Protein AF-A0A8X6GH70-F1 (afdb_monomer_lite)

pLDDT: mean 96.27, std 3.83, range [62.94, 98.44]

Foldseek 3Di:
DAQQQFHDDVLDTGGDPCNVVLLVLCVVVPHADEAAEAADPVVQVSCCVPPVVSCVVRHPYYHYNVQLVVCCVPVVASAEPVVVCVVDPDDDQAEAEDCPQVRHYDPPRLYYDHFNGDPDDDNPDCRSVVVSVSVVVSVVVVVD

InterPro domains:
  IPR004274 FCP1 homology domain [PF03031] (11-134)
  IPR023214 HAD superfamily [G3DSA:3.40.50.1000] (1-142)

Radius of gyration: 14.73 Å; chains: 1; bounding box: 40×28×45 Å

Structure (mmCIF, N/CA/C/O backbone):
data_AF-A0A8X6GH70-F1
#
_entry.id   AF-A0A8X6GH70-F1
#
loop_
_atom_site.group_PDB
_atom_site.id
_atom_site.type_symbol
_atom_site.label_atom_id
_atom_site.label_alt_id
_atom_site.label_comp_id
_atom_site.label_asym_id
_atom_site.label_entity_id
_atom_site.label_seq_id
_atom_site.pdbx_PDB_ins_code
_atom_site.Cartn_x
_atom_site.Cartn_y
_atom_site.Cartn_z
_atom_site.occupancy
_atom_site.B_iso_or_equiv
_atom_site.auth_seq_id
_atom_site.auth_comp_id
_atom_site.auth_asym_id
_atom_site.auth_atom_id
_atom_site.pdbx_PDB_model_num
ATOM 1 N N . MET A 1 1 ? 1.683 0.408 -4.192 1.00 95.81 1 MET A N 1
ATOM 2 C CA . MET A 1 1 ? 2.582 -0.711 -4.574 1.00 95.81 1 MET A CA 1
ATOM 3 C C . MET A 1 1 ? 3.788 -0.119 -5.263 1.00 95.81 1 MET A C 1
ATOM 5 O O . MET A 1 1 ? 4.838 -0.058 -4.636 1.00 95.81 1 MET A O 1
ATOM 9 N N . ASP A 1 2 ? 3.602 0.371 -6.489 1.00 96.31 2 ASP A N 1
ATOM 10 C CA . ASP A 1 2 ? 4.580 1.216 -7.174 1.00 96.31 2 ASP A CA 1
ATOM 11 C C . ASP A 1 2 ? 4.886 2.446 -6.323 1.00 96.31 2 ASP A C 1
ATOM 13 O O . ASP A 1 2 ? 4.005 2.899 -5.594 1.00 96.31 2 ASP A O 1
ATOM 17 N N . GLU A 1 3 ? 6.134 2.905 -6.375 1.00 97.81 3 GLU A N 1
ATOM 18 C CA . GLU A 1 3 ? 6.713 4.061 -5.674 1.00 97.81 3 GLU A CA 1
ATOM 19 C C . GLU A 1 3 ? 6.688 3.967 -4.132 1.00 97.81 3 GLU A C 1
ATOM 21 O O . GLU A 1 3 ? 7.534 4.553 -3.460 1.00 97.81 3 GLU A O 1
ATOM 26 N N . THR A 1 4 ? 5.838 3.123 -3.550 1.00 98.12 4 THR A N 1
ATOM 27 C CA . THR A 1 4 ? 5.820 2.799 -2.120 1.00 98.12 4 THR A CA 1
ATOM 28 C C . THR A 1 4 ? 6.764 1.633 -1.785 1.00 98.12 4 THR A C 1
ATOM 30 O O . THR A 1 4 ? 7.691 1.794 -0.989 1.00 98.12 4 THR A O 1
ATOM 33 N N . LEU A 1 5 ? 6.540 0.458 -2.392 1.00 97.94 5 LEU A N 1
ATOM 34 C CA . LEU A 1 5 ? 7.250 -0.804 -2.109 1.00 97.94 5 LEU A CA 1
ATOM 35 C C . LEU A 1 5 ? 8.375 -1.099 -3.106 1.00 97.94 5 LEU A C 1
ATOM 37 O O . LEU A 1 5 ? 9.174 -2.004 -2.881 1.00 97.94 5 LEU A O 1
ATOM 41 N N . GLY A 1 6 ? 8.426 -0.370 -4.214 1.00 97.88 6 GLY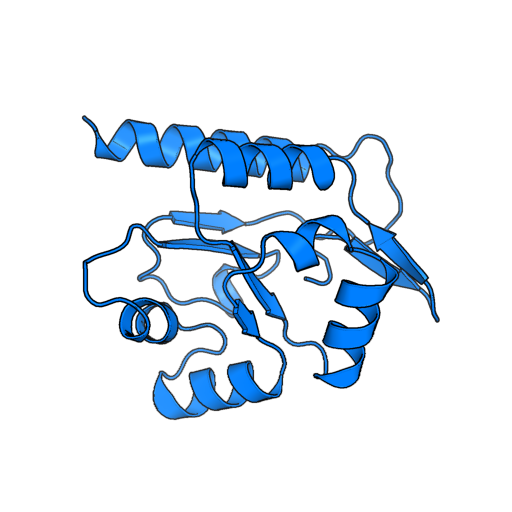 A N 1
ATOM 42 C CA . GLY A 1 6 ? 9.366 -0.591 -5.304 1.00 97.88 6 GLY A CA 1
ATOM 43 C C . GLY A 1 6 ? 8.915 0.123 -6.573 1.00 97.88 6 GLY A C 1
ATOM 44 O O . GLY A 1 6 ? 7.916 0.835 -6.556 1.00 97.88 6 GLY A O 1
ATOM 45 N N . PHE A 1 7 ? 9.625 -0.070 -7.678 1.00 97.69 7 PHE A N 1
ATOM 46 C CA . PHE A 1 7 ? 9.237 0.476 -8.984 1.00 97.69 7 PHE A CA 1
ATOM 47 C C . PHE A 1 7 ? 9.602 -0.482 -10.115 1.00 97.69 7 PHE A C 1
ATOM 49 O O . PHE A 1 7 ? 10.539 -1.268 -9.992 1.00 97.69 7 PHE A O 1
ATOM 56 N N . SER A 1 8 ? 8.889 -0.394 -11.235 1.00 96.00 8 SER A N 1
ATOM 57 C CA . SER A 1 8 ? 9.165 -1.215 -12.417 1.00 96.00 8 SER A CA 1
ATOM 58 C C . SER A 1 8 ? 10.085 -0.514 -13.417 1.00 96.00 8 SER A C 1
ATOM 60 O O . SER A 1 8 ? 9.919 0.669 -13.704 1.00 96.00 8 SER A O 1
ATOM 62 N N . THR A 1 9 ? 11.005 -1.266 -14.025 1.00 94.56 9 THR A N 1
ATOM 63 C CA . THR A 1 9 ? 11.733 -0.873 -15.243 1.00 94.56 9 THR A CA 1
ATOM 64 C C . THR A 1 9 ? 11.641 -1.994 -16.272 1.00 94.56 9 THR A C 1
ATOM 66 O O . THR A 1 9 ? 12.283 -3.036 -16.116 1.00 94.56 9 THR A O 1
ATOM 69 N N . GLY A 1 10 ? 10.851 -1.791 -17.329 1.00 90.88 10 GLY A N 1
ATOM 70 C CA . GLY A 1 10 ? 10.560 -2.856 -18.289 1.00 90.88 10 GLY A CA 1
ATOM 71 C C . GLY A 1 10 ? 9.838 -4.019 -17.605 1.00 90.88 10 GLY A C 1
ATOM 72 O O . GLY A 1 10 ? 8.740 -3.840 -17.083 1.00 90.88 10 GLY A O 1
ATOM 73 N N . GLU A 1 11 ? 10.468 -5.193 -17.590 1.00 91.38 11 GLU A N 1
ATOM 74 C CA . GLU A 1 11 ? 9.908 -6.420 -17.001 1.00 91.38 11 GLU A CA 1
ATOM 75 C C . GLU A 1 11 ? 10.340 -6.673 -15.549 1.00 91.38 11 GLU A C 1
ATOM 77 O O . GLU A 1 11 ? 9.816 -7.580 -14.908 1.00 91.38 11 GLU A O 1
ATOM 82 N N . THR A 1 12 ? 11.260 -5.869 -15.008 1.00 95.31 12 THR A N 1
ATOM 83 C CA . THR A 1 12 ? 11.793 -6.040 -13.649 1.00 95.31 12 THR A CA 1
ATOM 84 C C . THR A 1 12 ? 11.110 -5.098 -12.668 1.00 95.31 12 THR A C 1
ATOM 86 O O . THR A 1 12 ? 11.011 -3.902 -12.943 1.00 95.31 12 THR A O 1
ATOM 89 N N . PHE A 1 13 ? 10.731 -5.607 -11.493 1.00 97.94 13 PHE A N 1
ATOM 90 C CA . PHE A 1 13 ? 10.332 -4.791 -10.347 1.00 97.94 13 PHE A CA 1
ATOM 91 C C . PHE A 1 13 ? 11.483 -4.688 -9.335 1.00 97.94 13 PHE A C 1
ATOM 93 O O . PHE A 1 13 ? 11.944 -5.687 -8.783 1.00 97.94 13 PHE A O 1
ATOM 100 N N . HIS A 1 14 ? 11.954 -3.468 -9.085 1.00 98.12 14 HIS A N 1
ATOM 101 C CA . HIS A 1 14 ? 12.989 -3.160 -8.102 1.00 98.12 14 HIS A CA 1
ATOM 102 C C . HIS A 1 14 ? 12.354 -2.976 -6.732 1.00 98.12 14 HIS A C 1
ATOM 104 O O . HIS A 1 14 ? 11.770 -1.929 -6.444 1.00 98.12 14 HIS A O 1
ATOM 110 N N . VAL A 1 15 ? 12.482 -3.994 -5.885 1.00 98.06 15 VAL A N 1
ATOM 111 C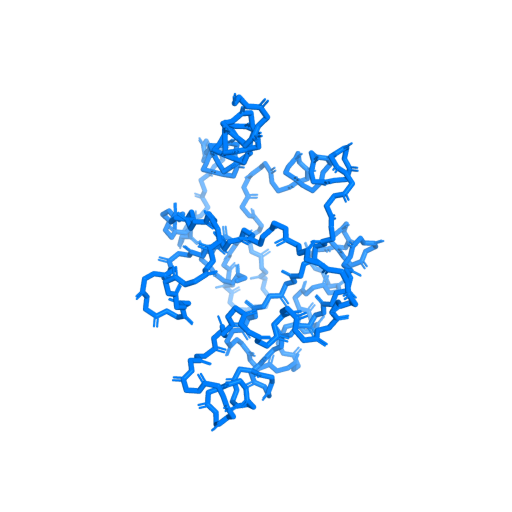 CA . VAL A 1 15 ? 11.957 -3.979 -4.517 1.00 98.06 15 VAL A CA 1
ATOM 112 C C . VAL A 1 15 ? 12.720 -2.961 -3.671 1.00 98.06 15 VAL A C 1
ATOM 114 O O . VAL A 1 15 ? 13.954 -2.920 -3.661 1.00 98.06 15 VAL A O 1
ATOM 117 N N . ARG A 1 16 ? 11.983 -2.136 -2.930 1.00 98.44 16 ARG A N 1
ATOM 118 C CA . ARG A 1 16 ? 12.547 -1.142 -2.023 1.00 98.44 16 ARG A CA 1
ATOM 119 C C . ARG A 1 16 ? 13.264 -1.827 -0.852 1.00 98.44 16 ARG A C 1
ATOM 121 O O . ARG A 1 16 ? 12.742 -2.797 -0.293 1.00 98.44 16 ARG A O 1
ATOM 128 N N . PRO A 1 17 ? 14.447 -1.344 -0.430 1.00 98.38 17 PRO A N 1
ATOM 129 C CA . PRO A 1 17 ? 15.146 -1.912 0.712 1.00 98.38 17 PRO A CA 1
ATOM 130 C C . PRO A 1 17 ? 14.278 -1.968 1.965 1.00 98.38 17 PRO A C 1
ATOM 132 O O . PRO A 1 17 ? 13.419 -1.121 2.188 1.00 98.38 17 PRO A O 1
ATOM 135 N N . LYS A 1 18 ? 14.570 -2.957 2.816 1.00 97.75 18 LYS A N 1
ATOM 136 C CA . LYS A 1 18 ? 13.878 -3.211 4.093 1.00 97.75 18 LYS A CA 1
ATOM 137 C C . LYS A 1 18 ? 12.450 -3.740 3.959 1.00 97.75 18 LYS A C 1
ATOM 139 O O . LYS A 1 18 ? 11.834 -4.000 4.984 1.00 97.75 18 LYS A O 1
ATOM 144 N N . PHE A 1 19 ? 11.994 -4.042 2.741 1.00 97.56 19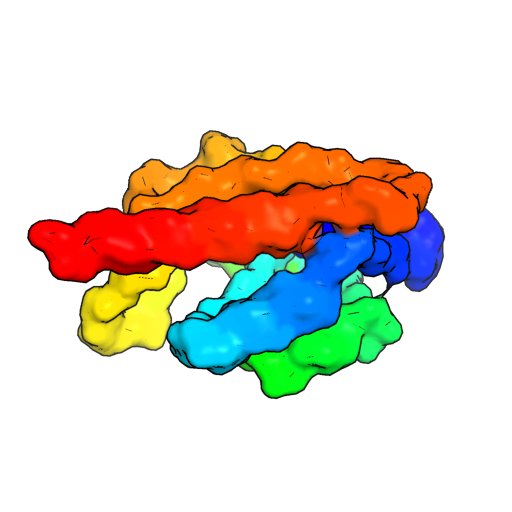 PHE A N 1
ATOM 145 C CA . PHE A 1 19 ? 10.716 -4.707 2.484 1.00 97.56 19 PHE A CA 1
ATOM 146 C C . PHE A 1 19 ? 10.483 -5.936 3.374 1.00 97.56 19 PHE A C 1
ATOM 148 O O . PHE A 1 19 ? 9.529 -5.953 4.148 1.00 97.56 19 PHE A O 1
ATOM 155 N N . GLN A 1 20 ? 11.397 -6.915 3.360 1.00 96.19 2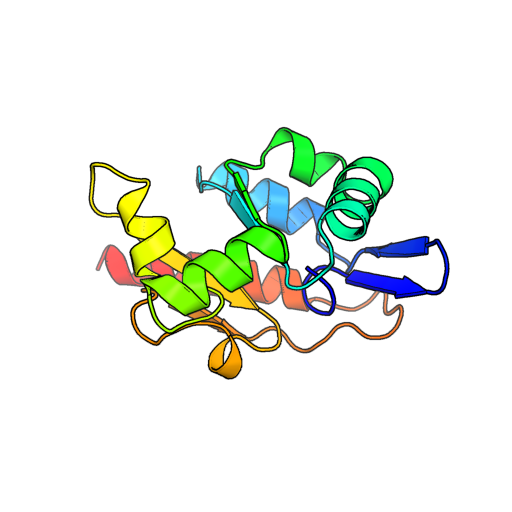0 GLN A N 1
ATOM 156 C CA . GLN A 1 20 ? 11.254 -8.122 4.183 1.00 96.19 20 GLN A CA 1
ATOM 157 C C . GLN A 1 20 ? 11.166 -7.812 5.683 1.00 96.19 20 GLN A C 1
ATOM 159 O O . GLN A 1 20 ? 10.405 -8.444 6.414 1.00 96.19 20 GLN A O 1
ATOM 164 N N . THR A 1 21 ? 11.952 -6.840 6.153 1.00 96.38 21 THR A N 1
ATOM 165 C CA . THR A 1 21 ? 11.919 -6.400 7.551 1.00 96.38 21 THR A CA 1
ATOM 166 C C . THR A 1 21 ? 10.547 -5.837 7.904 1.00 96.38 21 THR A C 1
ATOM 168 O O . THR A 1 21 ? 9.998 -6.207 8.938 1.00 96.38 21 THR A O 1
ATOM 171 N N . SER A 1 22 ? 9.965 -5.015 7.031 1.00 97.38 22 SER A N 1
ATOM 172 C CA . SER A 1 22 ? 8.633 -4.446 7.233 1.00 97.38 22 SER A CA 1
ATOM 173 C C . SER A 1 22 ? 7.537 -5.509 7.216 1.00 97.38 22 SER A C 1
ATOM 175 O O . SER A 1 22 ? 6.682 -5.490 8.095 1.00 97.38 22 SER A O 1
ATOM 177 N N . ILE A 1 23 ? 7.594 -6.489 6.307 1.00 97.62 23 ILE A N 1
ATOM 178 C CA . ILE A 1 23 ? 6.646 -7.617 6.309 1.00 97.62 23 ILE A CA 1
ATOM 179 C C . ILE A 1 23 ? 6.761 -8.428 7.606 1.00 97.62 23 ILE A C 1
ATOM 181 O O . ILE A 1 23 ? 5.754 -8.715 8.249 1.00 97.62 23 ILE A O 1
ATOM 185 N N . ASN A 1 24 ? 7.980 -8.752 8.045 1.00 96.81 24 ASN A N 1
ATOM 186 C CA . ASN A 1 24 ? 8.196 -9.476 9.300 1.00 96.81 24 ASN A CA 1
ATOM 187 C C . ASN A 1 24 ? 7.679 -8.703 10.520 1.00 96.81 24 ASN A C 1
ATOM 189 O O . ASN A 1 24 ? 7.127 -9.310 11.435 1.00 96.81 24 ASN A O 1
ATOM 193 N N . PHE A 1 25 ? 7.829 -7.378 10.528 1.00 97.75 25 PHE A N 1
ATOM 194 C CA . PHE A 1 25 ? 7.272 -6.523 11.569 1.00 97.75 25 PHE A CA 1
ATOM 195 C C . PHE A 1 25 ? 5.736 -6.555 11.579 1.00 97.75 25 PHE A C 1
ATOM 197 O O . PHE A 1 25 ? 5.153 -6.791 12.634 1.00 97.75 25 PHE A O 1
ATOM 204 N N . LEU A 1 26 ? 5.082 -6.389 10.423 1.00 97.25 26 LEU A N 1
ATOM 205 C CA . LEU A 1 26 ? 3.616 -6.434 10.321 1.00 97.25 26 LEU A CA 1
ATOM 206 C C . LEU A 1 26 ? 3.054 -7.773 10.821 1.00 97.25 26 LEU A C 1
ATOM 208 O O . LEU A 1 26 ? 2.063 -7.801 11.545 1.00 97.25 26 LEU A O 1
ATOM 212 N N . LYS A 1 27 ? 3.745 -8.880 10.527 1.00 95.50 27 LYS A N 1
ATOM 213 C CA . LYS A 1 27 ? 3.402 -10.203 11.071 1.00 95.50 27 LYS A CA 1
ATOM 214 C C . LYS A 1 27 ? 3.547 -10.277 12.584 1.00 95.50 27 LYS A C 1
ATOM 216 O O . LYS A 1 27 ? 2.713 -10.886 13.244 1.00 95.50 27 LYS A O 1
ATOM 221 N N . LEU A 1 28 ? 4.618 -9.703 13.132 1.00 96.31 28 LEU A N 1
ATOM 222 C CA . LEU A 1 28 ? 4.882 -9.729 14.570 1.00 96.31 28 LEU A CA 1
ATOM 223 C C . LEU A 1 28 ? 3.763 -9.034 15.353 1.00 96.31 28 LEU A C 1
ATOM 225 O O . LEU A 1 28 ? 3.354 -9.531 16.399 1.00 96.31 28 LEU A O 1
ATOM 229 N N . ILE A 1 29 ? 3.249 -7.922 14.826 1.00 95.31 29 ILE A N 1
ATOM 230 C CA . ILE A 1 29 ? 2.111 -7.205 15.415 1.00 95.31 29 ILE A CA 1
ATOM 231 C C . ILE A 1 29 ? 0.751 -7.794 15.012 1.00 95.31 29 ILE A C 1
ATOM 233 O O . ILE A 1 29 ? -0.274 -7.228 15.371 1.00 95.31 29 ILE A O 1
ATOM 237 N N . GLN A 1 30 ? 0.742 -8.916 14.281 1.00 94.75 30 GLN A N 1
ATOM 238 C CA . GLN A 1 30 ? -0.459 -9.603 13.795 1.00 94.75 30 GLN A CA 1
ATOM 239 C C . GLN A 1 30 ? -1.395 -8.687 12.989 1.00 94.75 30 GLN A C 1
ATOM 241 O O . GLN A 1 30 ? -2.613 -8.768 13.112 1.00 94.75 30 GLN A O 1
ATOM 246 N N . ALA A 1 31 ? -0.824 -7.801 12.170 1.00 96.50 31 ALA A N 1
ATOM 247 C CA . ALA A 1 31 ? -1.600 -6.938 11.292 1.00 96.50 31 ALA A CA 1
ATOM 248 C C . ALA A 1 31 ? -2.056 -7.697 10.039 1.00 96.50 31 ALA A C 1
ATOM 250 O O . ALA A 1 31 ? -1.246 -8.347 9.371 1.00 96.50 31 ALA A O 1
ATOM 251 N N . ASP A 1 32 ? -3.325 -7.528 9.670 1.00 97.81 32 ASP A N 1
ATOM 252 C CA . ASP A 1 32 ? -3.805 -7.911 8.347 1.00 97.81 32 ASP A CA 1
ATOM 253 C C . ASP A 1 32 ? -3.188 -6.997 7.287 1.00 97.81 32 ASP A C 1
ATOM 255 O O . ASP A 1 32 ? -3.293 -5.769 7.344 1.00 97.81 32 ASP A O 1
ATOM 259 N N . ILE A 1 33 ? -2.527 -7.599 6.298 1.00 98.12 33 ILE A N 1
ATOM 260 C CA . ILE A 1 33 ? -1.841 -6.855 5.243 1.00 98.12 33 ILE A CA 1
ATOM 261 C C . ILE A 1 33 ? -2.744 -6.794 4.015 1.00 98.12 33 ILE A C 1
ATOM 263 O O . ILE A 1 33 ? -3.071 -7.822 3.420 1.00 98.12 33 ILE A O 1
ATOM 267 N N . ILE A 1 34 ? -3.103 -5.582 3.597 1.00 98.31 34 ILE A N 1
ATOM 268 C CA . ILE A 1 34 ? -3.829 -5.332 2.350 1.00 98.31 34 ILE A CA 1
ATOM 269 C C . ILE A 1 34 ? -2.901 -4.596 1.389 1.00 98.31 34 ILE A C 1
ATOM 271 O O . ILE A 1 34 ? -2.439 -3.492 1.677 1.00 98.31 34 ILE A O 1
ATOM 275 N N . LEU A 1 35 ? -2.635 -5.187 0.223 1.00 98.19 35 LEU A N 1
ATOM 276 C CA . LEU A 1 35 ? -1.952 -4.483 -0.860 1.00 98.19 35 LEU A CA 1
ATOM 277 C C . LEU A 1 35 ? -2.995 -3.873 -1.788 1.00 98.19 35 LEU A C 1
ATOM 279 O O . LEU A 1 35 ? -3.741 -4.601 -2.433 1.00 98.19 35 LEU A O 1
ATOM 283 N N . TRP A 1 36 ? -2.993 -2.546 -1.903 1.00 98.25 36 TRP A N 1
ATOM 284 C CA . TRP A 1 36 ? -3.927 -1.822 -2.763 1.00 98.25 36 TRP A CA 1
ATOM 285 C C . TRP A 1 36 ? -3.185 -0.983 -3.806 1.00 98.25 36 TRP A C 1
ATOM 287 O O . TRP A 1 36 ? -2.464 -0.035 -3.477 1.00 98.25 36 TRP A O 1
ATOM 297 N N . SER A 1 37 ? -3.333 -1.336 -5.081 1.00 97.88 37 SER A N 1
ATOM 298 C CA . SER A 1 37 ? -2.581 -0.767 -6.201 1.00 97.88 37 SER A CA 1
ATOM 299 C C . SER A 1 37 ? -3.487 -0.188 -7.290 1.00 97.88 37 SER A C 1
ATOM 301 O O . SER A 1 37 ? -4.505 -0.774 -7.632 1.00 97.88 37 SER A O 1
ATOM 303 N N . LEU A 1 38 ? -3.064 0.932 -7.889 1.00 97.19 38 LEU A N 1
ATOM 304 C CA . LEU A 1 38 ? -3.691 1.525 -9.084 1.00 97.19 38 LEU A CA 1
ATOM 305 C C . LEU A 1 38 ? -3.241 0.849 -10.397 1.00 97.19 38 LEU A C 1
ATOM 307 O O . LEU A 1 38 ? -3.739 1.166 -11.487 1.00 97.19 38 LEU A O 1
ATOM 311 N N . GLY A 1 39 ? -2.261 -0.055 -10.311 1.00 97.12 39 GLY A N 1
ATOM 312 C CA . GLY A 1 39 ? -1.795 -0.860 -11.435 1.00 97.12 39 GLY A CA 1
ATOM 313 C C . GLY A 1 39 ? -2.899 -1.766 -11.979 1.00 97.12 39 GLY A C 1
ATOM 314 O O . GLY A 1 39 ? -3.812 -2.143 -11.244 1.00 97.12 39 GLY A O 1
ATOM 315 N N . SER A 1 40 ? -2.832 -2.106 -13.270 1.00 97.94 40 SER A N 1
ATOM 316 C CA . SER A 1 40 ? -3.771 -3.078 -13.843 1.00 97.94 40 SER A CA 1
ATOM 317 C C . SER A 1 40 ? -3.668 -4.417 -13.116 1.00 97.94 40 SER A C 1
ATOM 319 O O . SER A 1 40 ? -2.598 -4.790 -12.641 1.00 97.94 40 SER A O 1
ATOM 321 N N . ASP A 1 41 ? -4.774 -5.143 -13.054 1.00 98.12 41 ASP A N 1
ATOM 322 C CA . ASP A 1 41 ? -4.897 -6.415 -12.347 1.00 98.12 41 ASP A CA 1
ATOM 323 C C . ASP A 1 41 ? -3.795 -7.404 -12.761 1.00 98.12 41 ASP A C 1
ATOM 325 O O . ASP A 1 41 ? -3.030 -7.861 -11.911 1.00 98.12 41 ASP A O 1
ATOM 329 N N . ASP A 1 42 ? -3.596 -7.611 -14.066 1.00 97.75 42 ASP A N 1
ATOM 330 C CA . ASP A 1 42 ? -2.529 -8.474 -14.595 1.00 97.75 42 ASP A CA 1
ATOM 331 C C . ASP A 1 42 ? -1.124 -8.037 -14.160 1.00 97.75 42 ASP A C 1
ATOM 333 O O . ASP A 1 42 ? -0.271 -8.863 -13.831 1.00 97.75 42 ASP A O 1
ATOM 337 N N . TYR A 1 43 ? -0.865 -6.726 -14.157 1.00 97.12 43 TYR A N 1
ATOM 338 C CA . TYR A 1 43 ? 0.422 -6.178 -13.737 1.00 97.12 43 TYR A CA 1
ATOM 339 C C . TYR A 1 43 ? 0.658 -6.428 -12.250 1.00 97.12 43 TYR A C 1
ATOM 341 O O . TYR A 1 43 ? 1.723 -6.912 -11.871 1.00 97.12 43 TYR A O 1
ATOM 349 N N . VAL A 1 44 ? -0.342 -6.140 -11.417 1.00 97.62 44 VAL A N 1
ATOM 350 C CA . VAL A 1 44 ? -0.262 -6.315 -9.967 1.00 97.62 44 VAL A CA 1
ATOM 351 C C . VAL A 1 44 ? -0.044 -7.784 -9.627 1.00 97.62 44 VAL A C 1
ATOM 353 O O . VAL A 1 44 ? 0.898 -8.096 -8.904 1.00 97.62 44 VAL A O 1
ATOM 356 N N . HIS A 1 45 ? -0.832 -8.695 -10.201 1.00 96.62 45 HIS A N 1
ATOM 357 C CA . HIS A 1 45 ? -0.657 -10.131 -9.984 1.00 96.62 45 HIS A CA 1
ATOM 358 C C . HIS A 1 45 ? 0.725 -10.620 -10.425 1.00 96.62 45 HIS A C 1
ATOM 360 O O . HIS A 1 45 ? 1.370 -11.368 -9.689 1.00 96.62 45 HIS A O 1
ATOM 366 N N . ARG A 1 46 ? 1.219 -10.175 -11.587 1.00 96.25 46 ARG A N 1
ATOM 367 C CA . ARG A 1 46 ? 2.561 -10.535 -12.064 1.00 96.25 46 ARG A CA 1
ATOM 368 C C . ARG A 1 46 ? 3.655 -10.043 -11.119 1.00 96.25 46 ARG A C 1
ATOM 370 O O . ARG A 1 46 ? 4.549 -10.815 -10.787 1.00 96.25 46 ARG A O 1
ATOM 377 N N . VAL A 1 47 ? 3.595 -8.782 -10.687 1.00 97.19 47 VAL A N 1
ATOM 378 C CA . VAL A 1 47 ? 4.601 -8.203 -9.784 1.00 97.19 47 VAL A CA 1
ATOM 379 C C . VAL A 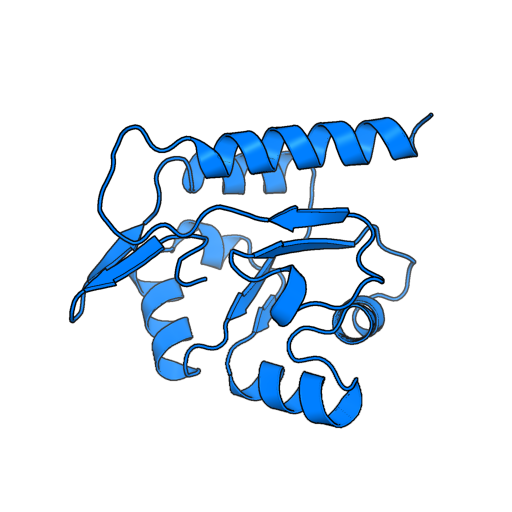1 47 ? 4.595 -8.919 -8.441 1.00 97.19 47 VAL A C 1
ATOM 381 O O . VAL A 1 47 ? 5.642 -9.334 -7.953 1.00 97.19 47 VAL A O 1
ATOM 384 N N . VAL A 1 48 ? 3.413 -9.100 -7.864 1.00 96.25 48 VAL A N 1
ATOM 385 C CA . VAL A 1 48 ? 3.242 -9.691 -6.540 1.00 96.25 48 VAL A CA 1
ATOM 386 C C . VAL A 1 48 ? 3.731 -11.141 -6.522 1.00 96.25 48 VAL A C 1
ATOM 388 O O . VAL A 1 48 ? 4.544 -11.494 -5.67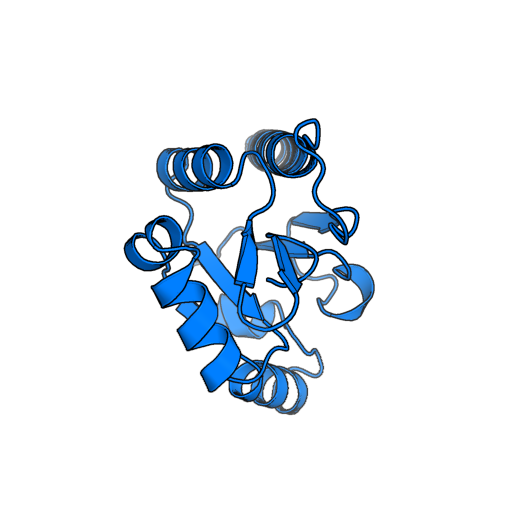2 1.00 96.25 48 VAL A O 1
ATOM 391 N N . ASN A 1 49 ? 3.345 -11.948 -7.514 1.00 95.00 49 ASN A N 1
ATOM 392 C CA . ASN A 1 49 ? 3.764 -13.349 -7.598 1.00 95.00 49 ASN A CA 1
ATOM 393 C C . ASN A 1 49 ? 5.234 -13.531 -8.013 1.00 95.00 49 ASN A C 1
ATOM 395 O O . ASN A 1 49 ? 5.847 -14.526 -7.638 1.00 95.00 49 ASN A O 1
ATOM 399 N N . GLY A 1 50 ? 5.791 -12.611 -8.807 1.00 95.31 50 GLY A N 1
ATOM 400 C CA . GLY A 1 50 ? 7.146 -12.737 -9.353 1.00 95.31 50 GLY A CA 1
ATOM 401 C C . GLY A 1 50 ? 8.244 -12.094 -8.505 1.00 95.31 50 GLY A C 1
ATOM 402 O O . GLY A 1 50 ? 9.361 -12.601 -8.473 1.00 95.31 50 GLY A O 1
ATOM 403 N N . PHE A 1 51 ? 7.942 -10.984 -7.827 1.00 96.62 51 PHE A N 1
ATOM 404 C CA . PHE A 1 51 ? 8.947 -10.125 -7.189 1.00 96.62 51 PHE A CA 1
ATOM 405 C C . PHE A 1 51 ? 8.688 -9.856 -5.707 1.00 96.62 51 PHE A C 1
ATOM 407 O O . PHE A 1 51 ? 9.595 -9.389 -5.025 1.00 96.62 51 PHE A O 1
ATOM 414 N N . LEU A 1 52 ? 7.481 -10.138 -5.203 1.00 96.25 52 LEU A N 1
ATOM 415 C CA . LEU A 1 52 ? 7.111 -9.932 -3.798 1.00 96.25 52 LEU A CA 1
ATOM 416 C C . LEU A 1 52 ? 6.580 -11.227 -3.145 1.00 96.25 52 LEU A C 1
ATOM 418 O O . LEU A 1 52 ? 5.530 -11.184 -2.492 1.00 96.25 52 LEU A O 1
ATOM 422 N N . PRO A 1 53 ? 7.253 -12.385 -3.305 1.00 91.94 53 PRO A N 1
ATOM 423 C CA . PRO A 1 53 ? 6.720 -13.679 -2.876 1.00 91.94 53 PRO A CA 1
ATOM 424 C C . PRO A 1 53 ? 6.414 -13.740 -1.374 1.00 91.94 53 PRO A C 1
ATOM 426 O O . PRO A 1 53 ? 5.468 -14.412 -0.962 1.00 91.94 53 PRO A O 1
ATOM 429 N N . GLU A 1 54 ? 7.158 -13.013 -0.542 1.00 91.12 54 GLU A N 1
ATOM 430 C CA . GLU A 1 54 ? 6.950 -12.991 0.907 1.00 91.12 54 GLU A CA 1
ATOM 431 C C . GLU A 1 54 ? 5.697 -12.212 1.303 1.00 91.12 54 GLU A C 1
ATOM 433 O O . GLU A 1 54 ? 5.076 -12.522 2.316 1.00 91.12 54 GLU A O 1
ATOM 438 N N . LEU A 1 55 ? 5.275 -11.240 0.494 1.00 93.88 55 LEU A N 1
ATOM 439 C CA . LEU A 1 55 ? 4.002 -10.560 0.699 1.00 93.88 55 LEU A CA 1
ATOM 440 C C . LEU A 1 55 ? 2.831 -11.469 0.318 1.00 93.88 55 LEU A C 1
ATOM 442 O O . LEU A 1 55 ? 1.857 -11.515 1.060 1.00 93.88 55 LEU A O 1
ATOM 446 N N . VAL A 1 56 ? 2.939 -12.253 -0.762 1.00 91.88 56 VAL A N 1
ATOM 447 C CA . VAL A 1 56 ? 1.878 -13.193 -1.192 1.00 91.88 56 VAL A CA 1
ATOM 448 C C . VAL A 1 56 ? 1.452 -14.134 -0.075 1.00 91.88 56 VAL A C 1
ATOM 450 O O . VAL A 1 56 ? 0.265 -14.374 0.116 1.00 91.88 56 VAL A O 1
ATOM 453 N N . GLN A 1 57 ? 2.414 -14.636 0.696 1.00 90.50 57 GLN A N 1
ATOM 454 C CA . GLN A 1 57 ? 2.166 -15.589 1.779 1.00 90.50 57 GLN A CA 1
ATOM 455 C C . GLN A 1 57 ? 1.434 -14.979 2.983 1.00 90.50 57 GLN A C 1
ATOM 457 O O . GLN A 1 57 ? 0.981 -15.713 3.862 1.00 90.50 57 GLN A O 1
ATOM 462 N N . HIS A 1 58 ? 1.359 -13.650 3.059 1.00 94.00 58 HIS A N 1
ATOM 463 C CA . HIS A 1 58 ? 0.884 -12.916 4.232 1.00 94.00 58 HIS A CA 1
ATOM 464 C C . HIS A 1 58 ? -0.179 -11.861 3.901 1.00 94.00 58 HIS A C 1
ATOM 466 O O . HIS A 1 58 ? -0.614 -11.134 4.790 1.00 94.00 58 HIS A O 1
ATOM 472 N N . LEU A 1 59 ? -0.606 -11.772 2.640 1.00 95.56 59 LEU A N 1
ATOM 473 C CA . LEU A 1 59 ? -1.681 -10.884 2.218 1.00 95.56 59 LEU A CA 1
ATOM 474 C C . LEU A 1 59 ? -3.033 -11.407 2.698 1.00 95.56 59 LEU A C 1
ATOM 476 O O . LEU A 1 59 ? -3.428 -12.524 2.373 1.00 95.56 59 LEU A O 1
ATOM 480 N N . PHE A 1 60 ? -3.778 -10.548 3.386 1.00 97.38 60 PHE A N 1
ATOM 481 C CA . PHE A 1 60 ? -5.200 -10.750 3.643 1.00 97.38 60 PHE A CA 1
ATOM 482 C C . PHE A 1 60 ? -6.022 -10.495 2.371 1.00 97.38 60 PHE A C 1
ATOM 484 O O . PHE A 1 60 ? -6.869 -11.304 1.984 1.00 97.38 60 PHE A O 1
ATOM 491 N N . LYS A 1 61 ? -5.742 -9.381 1.679 1.00 97.69 61 LYS A N 1
ATOM 492 C CA . LYS A 1 61 ? -6.386 -9.006 0.412 1.00 97.69 61 LYS A CA 1
ATOM 493 C C . LYS A 1 61 ? -5.405 -8.350 -0.549 1.00 97.69 61 LYS A C 1
ATOM 495 O O . LYS A 1 61 ? -4.538 -7.575 -0.148 1.00 97.69 61 LYS A O 1
ATOM 500 N N . LEU A 1 62 ? -5.599 -8.634 -1.833 1.00 97.94 62 LEU A N 1
ATOM 501 C CA . LEU A 1 62 ? -4.917 -7.975 -2.937 1.00 97.94 62 LEU A CA 1
ATOM 502 C C . LEU A 1 62 ? -5.943 -7.218 -3.772 1.00 97.94 62 LEU A C 1
ATOM 504 O O . LEU A 1 62 ? -6.829 -7.829 -4.362 1.00 97.94 62 LEU A O 1
ATOM 508 N N . PHE A 1 63 ? -5.786 -5.904 -3.843 1.00 98.31 63 PHE A N 1
ATOM 509 C CA . PHE A 1 63 ? -6.638 -5.012 -4.608 1.00 98.31 63 PHE A CA 1
ATOM 510 C C . PHE A 1 63 ? -5.837 -4.318 -5.704 1.00 98.31 63 PHE A C 1
ATOM 512 O O . PHE A 1 63 ? -4.773 -3.739 -5.465 1.00 98.31 63 PHE A O 1
ATOM 519 N N . ALA A 1 64 ? -6.368 -4.377 -6.920 1.00 98.31 64 ALA A N 1
ATOM 520 C CA . ALA A 1 64 ? -5.796 -3.754 -8.103 1.00 98.31 64 ALA A CA 1
ATOM 521 C C . ALA A 1 64 ? -6.741 -2.670 -8.651 1.00 98.31 64 ALA A C 1
ATOM 523 O O . ALA A 1 64 ? -7.620 -2.164 -7.945 1.00 98.31 64 ALA A O 1
ATOM 524 N N . ARG A 1 65 ? -6.549 -2.274 -9.912 1.00 98.25 65 ARG A N 1
ATOM 525 C CA . ARG A 1 65 ? -7.310 -1.193 -10.546 1.00 98.25 65 ARG A CA 1
ATOM 526 C C . ARG A 1 65 ? -8.818 -1.422 -10.552 1.00 98.25 65 ARG A C 1
ATOM 528 O O . ARG A 1 65 ? -9.549 -0.458 -10.336 1.00 98.25 65 ARG A O 1
ATOM 535 N N . SER A 1 66 ? -9.280 -2.644 -10.811 1.00 98.25 66 SER A N 1
ATOM 536 C CA . SER A 1 66 ? -10.711 -2.981 -10.771 1.00 98.25 66 SER A CA 1
ATOM 537 C C . SER A 1 66 ? -11.353 -2.562 -9.442 1.00 98.25 66 SER A C 1
ATOM 539 O O . SER A 1 66 ? -12.338 -1.823 -9.431 1.00 98.25 66 SER A O 1
ATOM 541 N N . GLU A 1 67 ? -10.709 -2.917 -8.333 1.00 98.38 67 GLU A N 1
ATOM 542 C CA . GLU A 1 67 ? -11.154 -2.587 -6.983 1.00 98.38 67 GLU A CA 1
ATOM 543 C C . GLU A 1 67 ? -11.054 -1.090 -6.671 1.00 98.38 67 GLU A C 1
ATOM 545 O O . GLU A 1 67 ? -11.910 -0.518 -6.002 1.00 98.38 67 GLU A O 1
ATOM 550 N N . CYS A 1 68 ? -10.027 -0.413 -7.189 1.00 97.94 68 CYS A N 1
ATOM 551 C CA . CYS A 1 68 ? -9.907 1.040 -7.058 1.00 97.94 68 CYS A CA 1
ATOM 552 C C . CYS A 1 68 ? -11.072 1.767 -7.745 1.00 97.94 68 CYS A C 1
ATOM 554 O O . CYS A 1 68 ? -11.591 2.757 -7.228 1.00 97.94 68 CYS A O 1
ATOM 556 N N . ASN A 1 69 ? -11.497 1.273 -8.911 1.00 98.38 69 ASN A N 1
ATOM 557 C CA . ASN A 1 69 ? -12.644 1.817 -9.630 1.00 98.38 69 ASN A CA 1
ATOM 558 C C . ASN A 1 69 ? -13.943 1.562 -8.861 1.00 98.38 69 ASN A C 1
ATOM 560 O O . ASN A 1 69 ? -14.738 2.487 -8.715 1.00 98.38 69 ASN A O 1
ATOM 564 N N . TYR A 1 70 ? -14.128 0.348 -8.332 1.00 98.38 70 TYR A N 1
ATOM 565 C CA . TYR A 1 70 ? -15.254 0.028 -7.455 1.00 98.38 70 TYR A CA 1
ATOM 566 C C . TYR A 1 70 ? -15.281 0.971 -6.246 1.00 98.38 70 TYR A C 1
ATOM 568 O O . TYR A 1 70 ? -16.261 1.686 -6.039 1.00 98.38 70 TYR A O 1
ATOM 576 N N . SER A 1 71 ? -14.171 1.081 -5.515 1.00 98.25 71 SER A N 1
ATOM 577 C CA . SER A 1 71 ? -14.070 1.948 -4.342 1.00 98.25 71 SER A CA 1
ATOM 578 C C . SER A 1 71 ? -14.418 3.398 -4.676 1.00 98.25 71 SER A C 1
ATOM 580 O O . SER A 1 71 ? -15.242 4.008 -3.999 1.00 98.25 71 SER A O 1
ATOM 582 N N . LYS A 1 72 ? -13.900 3.920 -5.793 1.00 97.56 72 LYS A N 1
ATOM 583 C CA . LYS A 1 72 ? -14.201 5.280 -6.247 1.00 97.56 72 LYS A CA 1
ATOM 584 C C . LYS A 1 72 ? -15.676 5.477 -6.594 1.00 97.56 72 LYS A C 1
ATOM 586 O O . LYS A 1 72 ? -16.224 6.536 -6.304 1.00 97.56 72 LYS A O 1
ATOM 591 N N . THR A 1 73 ? -16.320 4.492 -7.214 1.00 98.12 73 THR A N 1
ATOM 592 C CA . THR A 1 73 ? -17.740 4.574 -7.579 1.00 98.12 73 THR A CA 1
ATOM 593 C C . THR A 1 73 ? -18.651 4.516 -6.356 1.00 98.12 73 THR A C 1
ATOM 595 O O . THR A 1 73 ? -19.572 5.321 -6.261 1.00 98.12 73 THR A O 1
ATOM 598 N N . TYR A 1 74 ? -18.402 3.592 -5.428 1.00 97.94 74 TYR A N 1
ATOM 599 C CA . TYR A 1 74 ? -19.306 3.337 -4.301 1.00 97.94 74 TYR A CA 1
ATOM 600 C C . TYR A 1 74 ? -18.999 4.194 -3.068 1.00 97.94 74 TYR A C 1
ATOM 602 O O . TYR A 1 74 ? -19.919 4.629 -2.381 1.00 97.94 74 TYR A O 1
ATOM 610 N N . TYR A 1 75 ? -17.723 4.491 -2.819 1.00 96.88 75 TYR A N 1
ATOM 611 C CA . TYR A 1 75 ? -17.245 5.194 -1.625 1.00 96.88 75 TYR A CA 1
ATOM 612 C C . TYR A 1 75 ? -16.626 6.564 -1.930 1.00 96.88 75 TYR A C 1
ATOM 614 O O . TYR A 1 75 ? -16.136 7.221 -1.020 1.00 96.88 75 TYR A O 1
ATOM 622 N N . GLN A 1 76 ? -16.637 7.007 -3.194 1.00 95.19 76 GLN A N 1
ATOM 623 C CA . GLN A 1 76 ? -16.144 8.318 -3.661 1.00 95.19 76 GLN A CA 1
ATOM 624 C C . GLN A 1 76 ? -14.622 8.534 -3.581 1.00 95.19 76 GLN A C 1
ATOM 626 O O . GLN A 1 76 ? -14.117 9.522 -4.114 1.00 95.19 76 GLN A O 1
ATOM 631 N N . TYR A 1 77 ? -13.877 7.587 -3.010 1.00 96.19 77 TYR A N 1
ATOM 632 C CA . TYR A 1 77 ? -12.418 7.613 -2.922 1.00 96.19 77 TYR A CA 1
ATOM 633 C C . TYR A 1 77 ? -11.808 6.383 -3.576 1.00 96.19 77 TYR A C 1
ATOM 635 O O . TYR A 1 77 ? -12.360 5.291 -3.518 1.00 96.19 77 TYR A O 1
ATOM 643 N N . THR A 1 78 ? -10.636 6.550 -4.185 1.00 96.94 78 THR A N 1
ATOM 644 C CA . THR A 1 78 ? -9.953 5.464 -4.900 1.00 96.94 78 THR A CA 1
ATOM 645 C C . THR A 1 78 ? -9.533 4.321 -3.973 1.00 96.94 78 THR A C 1
ATOM 647 O O . THR A 1 78 ? -9.555 3.162 -4.378 1.00 96.94 78 THR A O 1
ATOM 650 N N . LYS A 1 79 ? -9.141 4.645 -2.738 1.00 97.94 79 LYS A N 1
ATOM 651 C CA . LYS A 1 79 ? -8.796 3.685 -1.686 1.00 97.94 79 LYS A CA 1
ATOM 652 C C . LYS A 1 79 ? -9.518 4.067 -0.399 1.00 97.94 79 LYS A C 1
ATOM 654 O O . LYS A 1 79 ? -8.898 4.567 0.541 1.00 97.94 79 LYS A O 1
ATOM 659 N N . ALA A 1 80 ? -10.838 3.913 -0.394 1.00 98.19 80 ALA A N 1
ATOM 660 C CA . ALA A 1 80 ? -11.662 4.362 0.720 1.00 98.19 80 ALA A CA 1
ATOM 661 C C . ALA A 1 80 ? -11.438 3.521 1.991 1.00 98.19 80 ALA A C 1
ATOM 663 O O . ALA A 1 80 ? -11.405 2.292 1.930 1.00 98.19 80 ALA A O 1
ATOM 664 N N . SER A 1 81 ? -11.347 4.167 3.149 1.00 98.31 81 SER A N 1
ATOM 665 C CA . SER A 1 81 ? -11.262 3.529 4.466 1.00 98.31 81 SER A CA 1
ATOM 666 C C . SER A 1 81 ? -12.512 2.705 4.771 1.00 98.31 81 SER A C 1
ATOM 668 O O . SER A 1 81 ? -12.398 1.553 5.185 1.00 98.31 81 SER A O 1
ATOM 670 N N . ALA A 1 82 ? -13.700 3.253 4.494 1.00 98.12 82 ALA A N 1
ATOM 671 C CA . ALA A 1 82 ? -14.985 2.577 4.675 1.00 98.12 82 ALA A CA 1
ATOM 672 C C . ALA A 1 82 ? -15.053 1.253 3.904 1.00 98.12 82 ALA A C 1
ATOM 674 O O . ALA A 1 82 ? -15.522 0.254 4.433 1.00 98.12 82 ALA A O 1
ATOM 675 N N . HIS A 1 83 ? -14.475 1.211 2.703 1.00 98.38 83 HIS A N 1
ATOM 676 C CA . HIS A 1 83 ? -14.426 -0.008 1.908 1.00 98.38 83 HIS A CA 1
ATOM 677 C C . HIS A 1 83 ? -13.638 -1.133 2.597 1.00 98.38 83 HIS A C 1
ATOM 679 O O . HIS A 1 83 ? -14.037 -2.291 2.526 1.00 98.38 83 HIS A O 1
ATOM 685 N N . ILE A 1 84 ? -12.550 -0.809 3.305 1.00 98.25 84 ILE A N 1
ATOM 686 C CA . ILE A 1 84 ? -11.837 -1.804 4.115 1.00 98.25 84 ILE A CA 1
ATOM 687 C C . ILE A 1 84 ? -12.624 -2.149 5.370 1.00 98.25 84 ILE A C 1
ATOM 689 O O . ILE A 1 84 ? -12.730 -3.324 5.701 1.00 98.25 84 ILE A O 1
ATOM 693 N N . ARG A 1 85 ? -13.174 -1.151 6.068 1.00 98.19 85 ARG A N 1
ATOM 694 C CA . ARG A 1 85 ? -13.911 -1.368 7.321 1.00 98.19 85 ARG A CA 1
ATOM 695 C C . ARG A 1 85 ? -15.128 -2.274 7.124 1.00 98.19 85 ARG A C 1
ATOM 697 O O . ARG A 1 85 ? -15.369 -3.115 7.978 1.00 98.19 85 ARG A O 1
ATOM 704 N N . ASP A 1 86 ? -15.800 -2.193 5.978 1.00 97.31 86 ASP A N 1
ATOM 705 C CA . ASP A 1 86 ? -16.923 -3.071 5.617 1.00 97.31 86 ASP A CA 1
ATOM 706 C C . ASP A 1 86 ? -16.530 -4.557 5.479 1.00 97.31 86 ASP A C 1
ATOM 708 O O . ASP A 1 86 ? -17.397 -5.431 5.489 1.00 97.31 86 ASP A O 1
ATOM 712 N N . LEU A 1 87 ? -15.233 -4.875 5.358 1.00 96.75 87 LEU A N 1
ATOM 713 C CA . LEU A 1 87 ? -14.740 -6.258 5.338 1.00 96.75 87 LEU A CA 1
ATOM 714 C C . LEU A 1 87 ? -14.671 -6.888 6.737 1.00 96.75 87 LEU A C 1
ATOM 716 O O . LEU A 1 87 ? -14.481 -8.102 6.842 1.00 96.75 87 LEU A O 1
ATOM 720 N N . TYR A 1 88 ? -14.791 -6.086 7.796 1.00 97.31 88 TYR A N 1
ATOM 721 C CA . TYR A 1 88 ? -14.612 -6.505 9.181 1.00 97.31 88 TYR A CA 1
ATOM 722 C C . TYR A 1 88 ? -15.916 -6.376 9.965 1.00 97.31 88 TYR A C 1
ATOM 724 O O . TYR A 1 88 ? -16.668 -5.419 9.818 1.00 97.31 88 TYR A O 1
ATOM 732 N N . VAL A 1 89 ? -16.177 -7.361 10.827 1.00 96.12 89 VAL A N 1
ATOM 733 C CA . VAL A 1 89 ? -17.335 -7.334 11.738 1.00 96.12 89 VAL A CA 1
ATOM 734 C C . VAL A 1 89 ? -17.078 -6.399 12.920 1.00 96.12 89 VAL A C 1
ATOM 736 O O . VAL A 1 89 ? -17.980 -5.698 13.369 1.00 96.12 89 VAL A O 1
ATOM 739 N N . GLU A 1 90 ? -15.840 -6.390 13.408 1.00 95.50 90 GLU A N 1
ATOM 740 C CA . GLU A 1 90 ? -15.418 -5.603 14.563 1.00 95.50 90 GLU A CA 1
ATOM 741 C C . GLU A 1 90 ? -14.717 -4.309 14.125 1.00 95.50 90 GLU A C 1
ATOM 743 O O . GLU A 1 90 ? -14.114 -4.268 13.046 1.00 95.50 90 GLU A O 1
ATOM 748 N N . PRO A 1 91 ? -14.726 -3.254 14.961 1.00 94.69 91 PRO A N 1
ATOM 749 C CA . PRO A 1 91 ? -13.926 -2.063 14.714 1.00 94.69 91 PRO A CA 1
ATOM 750 C C . PRO A 1 91 ? -12.435 -2.400 14.582 1.00 94.69 91 PRO A C 1
ATOM 752 O O . PRO A 1 91 ? -11.865 -3.104 15.415 1.00 94.69 91 PRO A O 1
ATOM 755 N N . ILE A 1 92 ? -11.793 -1.849 13.552 1.00 96.00 92 ILE A N 1
ATOM 756 C CA . ILE A 1 92 ? -10.358 -2.015 13.287 1.00 96.00 92 ILE A CA 1
ATOM 757 C C . ILE A 1 92 ? -9.601 -0.699 13.456 1.00 96.00 92 ILE A C 1
ATOM 759 O O . ILE A 1 92 ? -10.155 0.375 13.214 1.00 96.00 92 ILE A O 1
ATOM 763 N N . PHE A 1 93 ? -8.313 -0.798 13.789 1.00 95.81 93 PHE A N 1
ATOM 764 C CA . PHE A 1 93 ? -7.363 0.300 13.627 1.00 95.81 93 PHE A CA 1
ATOM 765 C C . PHE A 1 93 ? -6.720 0.202 12.238 1.00 95.81 93 PHE A C 1
ATOM 767 O O . PHE A 1 93 ? -5.947 -0.716 11.959 1.00 95.81 93 PHE A O 1
ATOM 774 N N . LEU A 1 94 ? -7.080 1.120 11.346 1.00 97.56 94 LEU A N 1
ATOM 775 C CA . LEU A 1 94 ? -6.751 1.085 9.929 1.00 97.56 94 LEU A CA 1
ATOM 776 C C . LEU A 1 94 ? -5.625 2.069 9.594 1.00 97.56 94 LEU A C 1
ATOM 778 O O . LEU A 1 94 ? -5.761 3.285 9.742 1.00 97.56 94 LEU A O 1
ATOM 782 N N . ILE A 1 95 ? -4.525 1.529 9.067 1.00 98.12 95 ILE A N 1
ATOM 783 C CA . ILE A 1 95 ? -3.321 2.288 8.724 1.00 98.12 95 ILE A CA 1
ATOM 784 C C . ILE A 1 95 ? -3.169 2.370 7.203 1.00 98.12 95 ILE A C 1
ATOM 786 O O . ILE A 1 95 ? -3.075 1.356 6.514 1.00 98.12 95 ILE A O 1
ATOM 790 N N . ALA A 1 96 ? -3.093 3.590 6.684 1.00 97.81 96 ALA A N 1
ATOM 791 C CA . ALA A 1 96 ? -2.804 3.898 5.290 1.00 97.81 96 ALA A CA 1
ATOM 792 C C . ALA A 1 96 ? -1.302 4.136 5.091 1.00 97.81 96 ALA A C 1
ATOM 794 O O . ALA A 1 96 ? -0.709 4.963 5.782 1.00 97.81 96 ALA A O 1
ATOM 795 N N . VAL A 1 97 ? -0.694 3.464 4.110 1.00 98.31 97 VAL A N 1
ATOM 796 C CA . VAL A 1 97 ? 0.709 3.672 3.715 1.00 98.31 97 VAL A CA 1
ATOM 797 C C . VAL A 1 97 ? 0.782 3.805 2.198 1.00 98.31 97 VAL A C 1
ATOM 799 O O . VAL A 1 97 ? 0.510 2.842 1.481 1.00 98.31 97 VAL A O 1
ATOM 802 N N . ASP A 1 98 ? 1.130 4.992 1.702 1.00 98.38 98 ASP A N 1
ATOM 803 C CA . ASP A 1 98 ? 1.157 5.279 0.262 1.00 98.38 98 ASP A CA 1
ATOM 804 C C . ASP A 1 98 ? 2.043 6.500 -0.028 1.00 98.38 98 ASP A C 1
ATOM 806 O O . ASP A 1 98 ? 2.125 7.435 0.777 1.00 98.38 98 ASP A O 1
ATOM 810 N N . ASP A 1 99 ? 2.691 6.522 -1.189 1.00 98.12 99 ASP A N 1
ATOM 811 C CA . ASP A 1 99 ? 3.439 7.688 -1.670 1.00 98.12 99 ASP A CA 1
ATOM 812 C C . ASP A 1 99 ? 2.531 8.848 -2.094 1.00 98.12 99 ASP A C 1
ATOM 814 O O . ASP A 1 99 ? 2.961 9.994 -2.134 1.00 98.12 99 ASP A O 1
ATOM 818 N N . LYS A 1 100 ? 1.243 8.592 -2.316 1.00 96.69 100 LYS A N 1
ATOM 819 C CA . LYS A 1 100 ? 0.214 9.597 -2.603 1.00 96.69 100 LYS A CA 1
ATOM 820 C C . LYS A 1 100 ? -0.962 9.454 -1.646 1.00 96.69 100 LYS A C 1
ATOM 822 O O . LYS A 1 100 ? -2.123 9.593 -2.033 1.00 96.69 100 LYS A O 1
ATOM 827 N N . VAL A 1 101 ? -0.665 9.196 -0.368 1.00 95.06 101 VAL A N 1
ATOM 828 C CA . VAL A 1 101 ? -1.676 8.975 0.682 1.00 95.06 101 VAL A CA 1
ATOM 829 C C . VAL A 1 101 ? -2.719 10.093 0.739 1.00 95.06 101 VAL A C 1
ATOM 831 O O . VAL A 1 101 ? -3.898 9.814 0.893 1.00 95.06 101 VAL A O 1
ATOM 834 N N . SER A 1 102 ? -2.320 11.350 0.540 1.00 92.75 102 SER A N 1
ATOM 835 C CA . SER A 1 102 ? -3.244 12.491 0.584 1.00 92.75 102 SER A CA 1
ATOM 836 C C . SER A 1 102 ? -4.115 12.653 -0.663 1.00 92.75 102 SER A C 1
ATOM 838 O O . SER A 1 102 ? -5.088 13.396 -0.616 1.00 92.75 102 SER A O 1
ATOM 840 N N . GLU A 1 103 ? -3.774 11.992 -1.769 1.00 94.00 103 GLU A N 1
ATOM 841 C CA . GLU A 1 103 ? -4.525 12.066 -3.029 1.00 94.00 103 GLU A CA 1
ATOM 842 C C . GLU A 1 103 ? -5.456 10.860 -3.202 1.00 94.00 103 GLU A C 1
ATOM 844 O O . GLU A 1 103 ? -6.558 10.984 -3.736 1.00 94.00 103 GLU A O 1
ATOM 849 N N . ASN A 1 104 ? -5.007 9.680 -2.766 1.00 92.19 104 ASN A N 1
ATOM 850 C CA . ASN A 1 104 ? -5.673 8.411 -3.059 1.00 92.19 104 ASN A CA 1
ATOM 851 C C . ASN A 1 104 ? -6.546 7.882 -1.918 1.00 92.19 104 ASN A C 1
ATOM 853 O O . ASN A 1 104 ? -7.420 7.050 -2.175 1.00 92.19 104 ASN A O 1
ATOM 857 N N . MET A 1 105 ? -6.288 8.313 -0.683 1.00 96.12 105 MET A N 1
ATOM 858 C CA . MET A 1 105 ? -6.911 7.791 0.534 1.00 96.12 105 MET A CA 1
ATOM 859 C C . MET A 1 105 ? -7.623 8.924 1.280 1.00 96.12 105 MET A C 1
ATOM 861 O O . MET A 1 105 ? -7.122 10.048 1.348 1.00 96.12 105 MET A O 1
ATOM 865 N N . ASP A 1 106 ? -8.805 8.640 1.825 1.00 96.44 106 ASP A N 1
ATOM 866 C CA . ASP A 1 106 ? -9.569 9.618 2.604 1.00 96.44 106 ASP A CA 1
ATOM 867 C C . ASP A 1 106 ? -8.955 9.892 3.990 1.00 96.44 106 ASP A C 1
ATOM 869 O O . ASP A 1 106 ? -7.921 9.351 4.381 1.00 96.44 106 ASP A O 1
ATOM 873 N N . GLU A 1 107 ? -9.562 10.812 4.733 1.00 96.31 107 GLU A N 1
ATOM 874 C CA . GLU A 1 107 ? -9.095 11.257 6.051 1.00 96.31 107 GLU A CA 1
ATOM 875 C C . GLU A 1 107 ? -9.532 10.348 7.212 1.00 96.31 107 GLU A C 1
ATOM 877 O O . GLU A 1 107 ? -9.073 10.562 8.327 1.00 96.31 107 GLU A O 1
ATOM 882 N N . GLN A 1 108 ? -10.367 9.326 6.984 1.00 97.19 108 GLN A N 1
ATOM 883 C CA . GLN A 1 108 ? -10.925 8.470 8.048 1.00 97.19 108 GLN A CA 1
ATOM 884 C C . GLN A 1 108 ? -10.083 7.211 8.344 1.00 97.19 108 GLN A C 1
ATOM 886 O O . GLN A 1 108 ? -10.500 6.320 9.095 1.00 97.19 108 GLN A O 1
ATOM 891 N N . TYR A 1 109 ? -8.893 7.115 7.752 1.00 97.56 109 TYR A N 1
ATOM 892 C CA . TYR A 1 109 ? -7.850 6.204 8.221 1.00 97.56 109 TYR A CA 1
ATOM 893 C C . TYR A 1 109 ? -7.335 6.682 9.580 1.00 97.56 109 TYR A C 1
ATOM 895 O O . TYR A 1 109 ? -7.038 7.864 9.740 1.00 97.56 109 TYR A O 1
ATOM 903 N N . ASP A 1 110 ? -7.171 5.766 10.535 1.00 96.50 110 ASP A N 1
ATOM 904 C CA . ASP A 1 110 ? -6.746 6.126 11.892 1.00 96.50 110 ASP A CA 1
ATOM 905 C C . ASP A 1 110 ? -5.289 6.608 11.929 1.00 96.50 110 ASP A C 1
ATOM 907 O O . ASP A 1 110 ? -4.918 7.464 12.730 1.00 96.50 110 ASP A O 1
ATOM 911 N N . LEU A 1 111 ? -4.458 6.092 11.020 1.00 96.69 111 LEU A N 1
ATOM 912 C CA . LEU A 1 111 ? -3.103 6.578 10.791 1.00 96.69 111 LEU A CA 1
ATOM 913 C C . LEU A 1 111 ? -2.806 6.630 9.293 1.00 96.69 111 LEU A C 1
ATOM 915 O O . LEU A 1 111 ? -2.954 5.640 8.581 1.00 96.69 111 LEU A O 1
ATOM 919 N N . ARG A 1 112 ? -2.323 7.779 8.814 1.00 97.25 112 ARG A N 1
ATOM 920 C CA . ARG A 1 112 ? -1.908 7.987 7.421 1.00 97.25 112 ARG A CA 1
ATOM 921 C C . ARG A 1 112 ? -0.418 8.264 7.339 1.00 97.25 112 ARG A C 1
ATOM 923 O O . ARG A 1 112 ? 0.062 9.294 7.806 1.00 97.25 112 ARG A O 1
ATOM 930 N N . ILE A 1 113 ? 0.312 7.366 6.698 1.00 98.19 113 ILE A N 1
ATOM 931 C CA . ILE A 1 113 ? 1.760 7.436 6.554 1.00 98.19 113 ILE A CA 1
ATOM 932 C C . ILE A 1 113 ? 2.098 7.724 5.095 1.00 98.19 113 ILE A C 1
ATOM 934 O O . ILE A 1 113 ? 2.016 6.853 4.231 1.00 98.19 113 ILE A O 1
ATOM 938 N N . TYR A 1 114 ? 2.534 8.956 4.839 1.00 97.88 114 TYR A N 1
ATOM 939 C CA . TYR A 1 114 ? 3.206 9.291 3.588 1.00 97.88 114 TYR A CA 1
ATOM 940 C C . TYR A 1 114 ? 4.594 8.648 3.558 1.00 97.88 114 TYR A C 1
ATOM 942 O O . TYR A 1 114 ? 5.356 8.752 4.531 1.00 97.88 114 TYR A O 1
ATOM 950 N N . VAL A 1 115 ? 4.918 8.023 2.427 1.00 97.75 115 VAL A N 1
ATOM 951 C CA . VAL A 1 115 ? 6.240 7.462 2.144 1.00 97.75 115 VAL A CA 1
ATOM 952 C C . VAL A 1 115 ? 6.816 8.155 0.911 1.00 97.75 115 VAL A C 1
ATOM 954 O O . VAL A 1 115 ? 6.190 8.106 -0.140 1.00 97.75 115 VAL A O 1
ATOM 957 N N . PRO A 1 116 ? 8.008 8.767 0.973 1.00 97.69 116 PRO A N 1
ATOM 958 C CA . PRO A 1 116 ? 8.629 9.353 -0.207 1.00 97.69 116 PRO A CA 1
ATOM 959 C C . PRO A 1 116 ? 8.745 8.340 -1.360 1.00 97.69 116 PRO A C 1
ATOM 961 O O . PRO A 1 116 ? 9.134 7.186 -1.110 1.00 97.69 116 PRO A O 1
ATOM 964 N N . PRO A 1 117 ? 8.452 8.748 -2.608 1.00 97.94 117 PRO A N 1
ATOM 965 C CA . PRO A 1 117 ? 8.405 7.837 -3.743 1.00 97.94 117 PRO A CA 1
ATOM 966 C C . PRO A 1 117 ? 9.786 7.240 -4.043 1.00 97.94 117 PRO A C 1
ATOM 968 O O . PRO A 1 117 ? 10.794 7.944 -4.140 1.00 97.94 117 PRO A O 1
ATOM 971 N N . TYR A 1 118 ? 9.830 5.922 -4.215 1.00 98.25 118 TYR A N 1
ATOM 972 C CA . TYR A 1 118 ? 11.022 5.156 -4.559 1.00 98.25 118 TYR A CA 1
ATOM 973 C C . TYR A 1 118 ? 11.113 4.962 -6.072 1.00 98.25 118 TYR A C 1
ATOM 975 O O . TYR A 1 118 ? 10.548 4.025 -6.625 1.00 98.25 118 TYR A O 1
ATOM 983 N N . THR A 1 119 ? 11.823 5.866 -6.745 1.00 97.38 119 THR A N 1
ATOM 984 C CA . THR A 1 119 ? 11.881 5.941 -8.219 1.00 97.38 119 THR A CA 1
ATOM 985 C C . THR A 1 119 ? 13.211 5.486 -8.818 1.00 97.38 119 THR A C 1
ATOM 987 O O . THR A 1 119 ? 13.373 5.456 -10.037 1.00 97.38 119 THR A O 1
ATOM 990 N N . LYS A 1 120 ? 14.195 5.156 -7.976 1.00 97.12 120 LYS A N 1
ATOM 991 C CA . LYS A 1 120 ? 15.513 4.670 -8.395 1.00 97.12 120 LYS A CA 1
ATOM 992 C C . LYS A 1 120 ? 16.108 3.744 -7.347 1.00 97.12 120 LYS A C 1
ATOM 994 O O . LYS A 1 120 ? 15.867 3.921 -6.153 1.00 97.12 120 LYS A O 1
ATOM 999 N N . VAL A 1 121 ? 16.947 2.807 -7.790 1.00 97.25 121 VAL A N 1
ATOM 1000 C CA . VAL A 1 121 ? 17.666 1.909 -6.882 1.00 97.25 121 VAL A CA 1
ATOM 1001 C C . VAL A 1 121 ? 18.564 2.730 -5.956 1.00 97.25 121 VAL A C 1
ATOM 1003 O O . VAL A 1 121 ? 19.439 3.476 -6.391 1.00 97.25 121 VAL A O 1
ATOM 1006 N N . ASN A 1 122 ? 18.333 2.577 -4.660 1.00 97.25 122 ASN A N 1
ATOM 1007 C CA . ASN A 1 122 ? 19.116 3.164 -3.583 1.00 97.25 122 ASN A CA 1
ATOM 1008 C C . ASN A 1 122 ? 19.169 2.158 -2.435 1.00 97.25 122 ASN A C 1
ATOM 1010 O O . ASN A 1 122 ? 18.163 1.968 -1.762 1.00 97.25 122 ASN A O 1
ATOM 1014 N N . SER A 1 123 ? 20.319 1.522 -2.206 1.00 95.56 123 SER A N 1
ATOM 1015 C CA . SER A 1 123 ? 20.505 0.505 -1.158 1.00 95.56 123 SER A CA 1
ATOM 1016 C C . SER A 1 123 ? 20.475 1.068 0.266 1.00 95.56 123 SER A C 1
ATOM 1018 O O . SER A 1 123 ? 20.328 0.313 1.225 1.00 95.56 123 SER A O 1
ATOM 1020 N N . CYS A 1 124 ? 20.626 2.385 0.409 1.00 97.38 124 CYS A N 1
ATOM 1021 C CA . CYS A 1 124 ? 20.627 3.084 1.689 1.00 97.38 124 CYS A CA 1
ATOM 1022 C C . CYS A 1 124 ? 19.245 3.635 2.071 1.00 97.38 124 CYS A C 1
ATOM 1024 O O . CYS A 1 124 ? 19.144 4.297 3.103 1.00 97.38 124 CYS A O 1
ATOM 1026 N N . ASP A 1 125 ? 18.203 3.397 1.264 1.00 98.00 125 ASP A N 1
ATOM 1027 C CA . ASP A 1 125 ? 16.827 3.782 1.594 1.00 98.00 125 ASP A CA 1
ATOM 1028 C C . ASP A 1 125 ? 16.376 3.098 2.899 1.00 98.00 125 ASP A C 1
ATOM 1030 O O . ASP A 1 125 ? 16.615 1.905 3.121 1.00 98.00 125 ASP A O 1
ATOM 1034 N N . LYS A 1 126 ? 15.775 3.886 3.795 1.00 97.94 126 LYS A N 1
ATOM 1035 C CA . LYS A 1 126 ? 15.295 3.445 5.114 1.00 97.94 126 LYS A CA 1
ATOM 1036 C C . LYS A 1 126 ? 13.823 3.785 5.333 1.00 97.94 126 LYS A C 1
ATOM 1038 O O . LYS A 1 126 ? 13.337 3.639 6.450 1.00 97.94 126 LYS A O 1
ATOM 1043 N N . GLU A 1 127 ? 13.108 4.230 4.306 1.00 98.44 127 GLU A N 1
ATOM 1044 C CA . GLU A 1 127 ? 11.757 4.771 4.474 1.00 98.44 127 GLU A CA 1
ATOM 1045 C C . GLU A 1 127 ? 10.788 3.700 4.988 1.00 98.44 127 GLU A C 1
ATOM 1047 O O . GLU A 1 127 ? 9.987 3.971 5.876 1.00 98.44 127 GLU A O 1
ATOM 1052 N N . LEU A 1 128 ? 10.930 2.443 4.549 1.00 98.38 128 LEU A N 1
ATOM 1053 C CA . LEU A 1 128 ? 10.109 1.345 5.073 1.00 98.38 128 LEU A CA 1
ATOM 1054 C C . LEU A 1 128 ? 10.389 1.010 6.551 1.00 98.38 128 LEU A C 1
ATOM 1056 O O . LEU A 1 128 ? 9.503 0.490 7.226 1.00 98.38 128 LEU A O 1
ATOM 1060 N N . LEU A 1 129 ? 11.574 1.334 7.087 1.00 98.06 129 LEU A N 1
ATOM 1061 C CA . LEU A 1 129 ? 11.826 1.243 8.534 1.00 98.06 129 LEU A CA 1
ATOM 1062 C C . LEU A 1 129 ? 11.138 2.383 9.284 1.00 98.06 129 LEU A C 1
ATOM 1064 O O . LEU A 1 129 ? 10.531 2.143 10.323 1.00 98.06 129 LEU A O 1
ATOM 1068 N N . GLN A 1 130 ? 11.173 3.599 8.735 1.00 98.25 130 GLN A N 1
ATOM 1069 C CA . GLN A 1 130 ? 10.465 4.742 9.315 1.00 98.25 130 GLN A CA 1
ATOM 1070 C C . GLN A 1 130 ? 8.945 4.522 9.323 1.00 98.25 130 GLN A C 1
ATOM 1072 O O . GLN A 1 130 ? 8.263 4.956 10.249 1.00 98.25 130 GLN A O 1
ATOM 1077 N N . VAL A 1 131 ? 8.399 3.818 8.323 1.00 98.44 131 VAL A N 1
ATOM 1078 C CA . VAL A 1 131 ? 6.999 3.362 8.335 1.00 98.44 131 VAL A CA 1
ATOM 1079 C C . VAL A 1 131 ? 6.738 2.466 9.546 1.00 98.44 131 VAL A C 1
ATOM 1081 O O . VAL A 1 131 ? 5.785 2.717 10.278 1.00 98.44 131 VAL A O 1
ATOM 1084 N N . CYS A 1 132 ? 7.586 1.463 9.801 1.00 98.38 132 CYS A N 1
ATOM 1085 C CA . CYS A 1 132 ? 7.439 0.595 10.973 1.00 98.38 132 CYS A CA 1
ATOM 1086 C C . CYS A 1 132 ? 7.478 1.391 12.286 1.00 98.38 132 CYS A C 1
ATOM 1088 O O . CYS A 1 132 ? 6.620 1.187 13.139 1.00 98.38 132 CYS A O 1
ATOM 1090 N N . GLU A 1 133 ? 8.415 2.330 12.436 1.00 98.00 133 GLU A N 1
ATOM 1091 C CA . GLU A 1 133 ? 8.502 3.196 13.623 1.00 98.00 133 GLU A CA 1
ATOM 1092 C C . GLU A 1 133 ? 7.223 4.021 13.834 1.00 98.00 133 GLU A C 1
ATOM 1094 O O . GLU A 1 133 ? 6.708 4.093 14.949 1.00 98.00 133 GLU A O 1
ATOM 1099 N N . LYS A 1 134 ? 6.658 4.591 12.762 1.00 97.94 134 LYS A N 1
ATOM 1100 C CA . LYS A 1 134 ? 5.390 5.335 12.820 1.00 97.94 134 LYS A CA 1
ATOM 1101 C C . LYS A 1 134 ? 4.214 4.446 13.230 1.00 97.94 134 LYS A C 1
ATOM 1103 O O . LYS A 1 134 ? 3.385 4.891 14.016 1.00 97.94 134 LYS A O 1
ATOM 1108 N N . ILE A 1 135 ? 4.156 3.204 12.744 1.00 97.75 135 ILE A N 1
ATOM 1109 C CA . ILE A 1 135 ? 3.127 2.233 13.150 1.00 97.75 135 ILE A CA 1
ATOM 1110 C C . ILE A 1 135 ? 3.242 1.925 14.646 1.00 97.75 135 ILE A C 1
ATOM 1112 O O . ILE A 1 135 ? 2.240 1.972 15.352 1.00 97.75 135 ILE A O 1
ATOM 1116 N N . ILE A 1 136 ? 4.455 1.655 15.143 1.00 96.62 136 ILE A N 1
ATOM 1117 C CA . ILE A 1 136 ? 4.696 1.379 16.569 1.00 96.62 136 ILE A CA 1
ATOM 1118 C C . ILE A 1 136 ? 4.220 2.552 17.429 1.00 96.62 136 ILE A C 1
ATOM 1120 O O . ILE A 1 136 ? 3.492 2.342 18.397 1.00 96.62 136 ILE A O 1
ATOM 1124 N N . ASN A 1 137 ? 4.605 3.777 17.066 1.00 95.12 137 ASN A N 1
ATOM 1125 C CA . ASN A 1 137 ? 4.228 4.971 17.820 1.00 95.12 137 ASN A CA 1
ATOM 1126 C C . ASN A 1 137 ? 2.714 5.209 17.787 1.00 95.12 137 ASN A C 1
ATOM 1128 O O . ASN A 1 137 ? 2.128 5.456 18.836 1.00 95.12 137 ASN A O 1
ATOM 1132 N N . GLY A 1 138 ? 2.076 5.048 16.622 1.00 93.75 138 GLY A N 1
ATOM 1133 C CA . GLY A 1 138 ? 0.624 5.176 16.492 1.00 93.75 138 GLY A CA 1
ATOM 1134 C C . GLY A 1 138 ? -0.131 4.171 17.363 1.00 93.75 138 GLY A C 1
ATOM 1135 O O . GLY A 1 138 ? -1.055 4.549 18.072 1.00 93.75 138 GLY A O 1
ATOM 1136 N N . ILE A 1 139 ? 0.305 2.907 17.395 1.00 92.19 139 ILE A N 1
ATOM 1137 C CA . ILE A 1 139 ? -0.287 1.889 18.279 1.00 92.19 139 ILE A CA 1
ATOM 1138 C C . ILE A 1 139 ? -0.054 2.236 19.757 1.00 92.19 139 ILE A C 1
ATOM 1140 O O . ILE A 1 139 ? -0.955 2.083 20.577 1.00 92.19 139 ILE A O 1
ATOM 1144 N N . ALA A 1 140 ? 1.142 2.708 20.117 1.00 91.25 140 ALA A N 1
ATOM 1145 C CA . ALA A 1 140 ? 1.463 3.061 21.499 1.00 91.25 140 ALA A CA 1
ATOM 1146 C C . ALA A 1 140 ? 0.627 4.242 22.023 1.00 91.25 140 ALA A C 1
ATOM 1148 O O . ALA A 1 140 ? 0.317 4.284 23.213 1.00 91.25 140 ALA A O 1
ATOM 1149 N N . GLU A 1 141 ? 0.261 5.187 21.155 1.00 89.81 141 GLU A N 1
ATOM 1150 C CA . GLU A 1 141 ? -0.605 6.319 21.494 1.00 89.81 141 GLU A CA 1
ATOM 1151 C C . GLU A 1 141 ? -2.062 5.905 21.741 1.00 89.81 141 GLU A C 1
ATOM 1153 O O . GLU A 1 141 ? -2.709 6.519 22.579 1.00 89.81 141 GLU A O 1
ATOM 1158 N N . LEU A 1 142 ? -2.556 4.832 21.110 1.00 82.94 142 LEU A N 1
ATOM 1159 C CA . LEU A 1 142 ? -3.910 4.302 21.355 1.00 82.94 142 LEU A CA 1
ATOM 1160 C C . LEU A 1 142 ? -4.088 3.661 22.734 1.00 82.94 142 LEU A C 1
ATOM 1162 O O . LEU A 1 142 ? -5.207 3.555 23.226 1.00 82.94 142 LEU A O 1
ATOM 1166 N N . ILE A 1 143 ? -3.003 3.142 23.310 1.00 79.50 143 ILE A N 1
ATOM 1167 C CA . ILE A 1 143 ? -3.032 2.391 24.575 1.00 79.50 143 ILE A CA 1
ATOM 1168 C C . ILE A 1 143 ? -2.974 3.345 25.786 1.00 79.50 143 ILE A C 1
ATOM 1170 O O . ILE A 1 143 ? -3.196 2.915 26.918 1.00 79.50 143 ILE A O 1
ATOM 1174 N N . ARG A 1 144 ? -2.664 4.627 25.563 1.00 62.94 144 ARG A N 1
ATOM 1175 C CA . ARG A 1 144 ? -2.584 5.658 26.607 1.00 62.94 144 ARG A CA 1
ATOM 1176 C C . ARG A 1 144 ? -3.931 6.314 26.865 1.00 62.94 144 ARG A C 1
ATOM 1178 O O . ARG A 1 144 ? -4.197 6.562 28.061 1.00 62.94 144 ARG A O 1
#

Organism: Trichonephila clavata (NCBI:txid2740835)

Sequence (144 aa):
MDETLGFSTGETFHVRPKFQTSINFLKLIQADIILWSLGSDDYVHRVVNGFLPELVQHLFKLFARSECNYSKTYYQYTKASAHIRDLYVEPIFLIAVDDKVSENMDEQYDLRIYVPPYTKVNSCDKELLQVCEKIINGIAELIR

Secondary structure (DSSP, 8-state):
-BTTTEEEETTEEEEPTTHHHHHHHHHHTTPPEEEE-SS-HHHHHHHHHHH-HHHHTTEEEEE-HHHHHHHHHHHSSTB-HHHHHTT-SS----EEEETTHHHHB-TTSSEEEE-----S--TT--HHHHHHHHHHHHHHHHT-